Protein AF-A0A364K6K5-F1 (afdb_monomer_lite)

Organism: NCBI:txid2137476

Secondary structure (DSSP, 8-state):
---SS-TT--HHHHHHHHHHHHHHHHHHHHHT-HHHHHHHHHHHHHHHHHTT-HHHHHHHHHHHHHHHHSGGGGSHHHHHHHHHHHTT-

Radius of gyration: 14.25 Å; chains: 1; bounding box: 34×31×39 Å

Structure (mmCIF, N/CA/C/O backbone):
data_AF-A0A364K6K5-F1
#
_entry.id   AF-A0A364K6K5-F1
#
loop_
_atom_site.group_PDB
_atom_site.id
_atom_site.type_symbol
_atom_site.label_atom_id
_atom_site.label_alt_id
_atom_site.label_comp_id
_atom_site.label_asym_id
_atom_site.label_entity_id
_atom_site.label_seq_id
_atom_site.pdbx_PDB_ins_code
_atom_site.Cartn_x
_atom_site.Cartn_y
_atom_site.Cartn_z
_atom_site.occupancy
_atom_site.B_iso_or_equiv
_atom_site.auth_seq_id
_atom_site.auth_comp_id
_atom_site.auth_asym_id
_atom_site.auth_atom_id
_atom_site.pdbx_PDB_model_num
ATOM 1 N N . MET A 1 1 ? 20.243 -23.104 -20.164 1.00 40.00 1 MET A N 1
ATOM 2 C CA . MET A 1 1 ? 20.327 -21.774 -20.793 1.00 40.00 1 MET A CA 1
ATOM 3 C C . MET A 1 1 ? 18.897 -21.312 -21.053 1.00 40.00 1 MET A C 1
ATOM 5 O O . MET A 1 1 ? 18.357 -21.537 -22.126 1.00 40.00 1 MET A O 1
ATOM 9 N N . LEU A 1 2 ? 18.241 -20.806 -20.007 1.00 46.81 2 LEU A N 1
ATOM 10 C CA . LEU A 1 2 ? 16.862 -20.285 -20.032 1.00 46.81 2 LEU A CA 1
ATOM 11 C C . LEU A 1 2 ? 16.904 -18.765 -19.782 1.00 46.81 2 LEU A C 1
ATOM 13 O O . LEU A 1 2 ? 16.040 -18.198 -19.127 1.00 46.81 2 LEU A O 1
ATOM 17 N N . ASP A 1 3 ? 17.948 -18.103 -20.280 1.00 48.09 3 ASP A N 1
ATOM 18 C CA . ASP A 1 3 ? 18.359 -16.770 -19.821 1.00 48.09 3 ASP A CA 1
ATOM 19 C C . ASP A 1 3 ? 17.973 -15.640 -20.788 1.00 48.09 3 ASP A C 1
ATOM 21 O O . ASP A 1 3 ? 18.627 -14.602 -20.830 1.00 48.09 3 ASP A O 1
ATOM 25 N N . CYS A 1 4 ? 16.922 -15.814 -21.601 1.00 45.81 4 CYS A N 1
ATOM 26 C CA . CYS A 1 4 ? 16.542 -14.810 -22.611 1.00 45.81 4 CYS A CA 1
ATOM 27 C C . CYS A 1 4 ? 15.035 -14.505 -22.716 1.00 45.81 4 CYS A C 1
ATOM 29 O O . CYS A 1 4 ? 14.623 -13.869 -23.682 1.00 45.81 4 CYS A O 1
ATOM 31 N N . SER A 1 5 ? 14.198 -14.919 -21.754 1.00 45.25 5 SER A N 1
ATOM 32 C CA . SER A 1 5 ? 12.749 -14.621 -21.767 1.00 45.25 5 SER A CA 1
ATOM 33 C C . SER A 1 5 ? 12.301 -13.529 -20.782 1.00 45.25 5 SER A C 1
ATOM 35 O O . SER A 1 5 ? 11.112 -13.245 -20.696 1.00 45.25 5 SER A O 1
ATOM 37 N N . LEU A 1 6 ? 13.225 -12.883 -20.061 1.00 54.38 6 LEU A N 1
ATOM 38 C CA . LEU A 1 6 ? 12.945 -11.738 -19.167 1.00 54.38 6 LEU A CA 1
ATOM 39 C C . LEU A 1 6 ? 13.125 -10.374 -19.863 1.00 54.38 6 LEU A C 1
ATOM 41 O O . LEU A 1 6 ? 13.252 -9.330 -19.222 1.00 54.38 6 LEU A O 1
ATOM 45 N N . THR A 1 7 ? 13.165 -10.383 -21.190 1.00 51.00 7 THR A N 1
ATOM 46 C CA . THR A 1 7 ? 13.557 -9.253 -22.027 1.00 51.00 7 THR A CA 1
ATOM 47 C C . THR A 1 7 ? 12.424 -8.226 -22.097 1.00 51.00 7 THR A C 1
ATOM 49 O O . THR A 1 7 ? 11.441 -8.415 -22.808 1.00 51.00 7 THR A O 1
ATOM 52 N N . ASN A 1 8 ? 12.614 -7.120 -21.370 1.00 52.53 8 ASN A N 1
ATOM 53 C CA . ASN A 1 8 ? 11.844 -5.868 -21.389 1.00 52.53 8 ASN A CA 1
ATOM 54 C C . ASN A 1 8 ? 10.589 -5.811 -20.506 1.00 52.53 8 ASN A C 1
ATOM 56 O O . ASN A 1 8 ? 9.494 -5.500 -20.973 1.00 52.53 8 ASN A O 1
ATOM 60 N N . TYR A 1 9 ? 10.747 -5.983 -19.192 1.00 63.47 9 TYR A N 1
ATOM 61 C CA . TYR A 1 9 ? 9.801 -5.340 -18.280 1.00 63.47 9 TYR A CA 1
ATOM 62 C C . TYR A 1 9 ? 10.006 -3.822 -18.356 1.00 63.47 9 TYR A C 1
ATOM 64 O O . TYR A 1 9 ? 10.954 -3.293 -17.781 1.00 63.47 9 TYR A O 1
ATOM 72 N N . ASP A 1 10 ? 9.142 -3.126 -19.100 1.00 76.12 10 ASP A N 1
ATOM 73 C CA . ASP A 1 10 ? 9.171 -1.665 -19.194 1.00 76.12 10 ASP A CA 1
ATOM 74 C C . ASP A 1 10 ? 8.960 -1.066 -17.789 1.00 76.12 10 ASP A C 1
ATOM 76 O O . ASP A 1 10 ? 7.878 -1.226 -17.200 1.00 76.12 10 ASP A O 1
ATOM 80 N N . PRO A 1 11 ? 9.954 -0.349 -17.230 1.00 81.94 11 PRO A N 1
ATOM 81 C CA . PRO A 1 11 ? 9.825 0.292 -15.926 1.00 81.94 11 PRO A CA 1
ATOM 82 C C . PRO A 1 11 ? 8.622 1.241 -15.849 1.00 81.94 11 PRO A C 1
ATOM 84 O O . PRO A 1 11 ? 8.074 1.468 -14.771 1.00 81.94 11 PRO A O 1
ATOM 87 N N . THR A 1 12 ? 8.173 1.788 -16.980 1.00 86.88 12 THR A N 1
ATOM 88 C CA . THR A 1 12 ? 6.971 2.622 -17.081 1.00 86.88 12 THR A CA 1
ATOM 89 C C . THR A 1 12 ? 5.710 1.832 -16.750 1.00 86.88 12 THR A C 1
ATOM 91 O O . THR A 1 12 ? 4.877 2.324 -15.985 1.00 86.88 12 THR A O 1
ATOM 94 N N . LEU A 1 13 ? 5.593 0.594 -17.239 1.00 90.00 13 LEU A N 1
ATOM 95 C CA . LEU A 1 13 ? 4.472 -0.293 -16.923 1.00 90.00 13 LEU A CA 1
ATOM 96 C C . LEU A 1 13 ? 4.495 -0.715 -15.451 1.00 90.00 13 LEU A C 1
ATOM 98 O O . LEU A 1 13 ? 3.453 -0.678 -14.794 1.00 90.00 13 LEU A O 1
ATOM 102 N N . ILE A 1 14 ? 5.673 -1.025 -14.897 1.00 92.56 14 ILE A N 1
ATOM 103 C CA . ILE A 1 14 ? 5.818 -1.351 -13.466 1.00 92.56 14 ILE A CA 1
ATOM 104 C C . ILE A 1 14 ? 5.391 -0.162 -12.599 1.00 92.56 14 ILE A C 1
ATOM 106 O O . ILE A 1 14 ? 4.582 -0.322 -11.683 1.00 92.56 14 ILE A O 1
ATOM 110 N N . ARG A 1 15 ? 5.863 1.053 -12.915 1.00 93.19 15 ARG A N 1
ATOM 111 C CA . ARG A 1 15 ? 5.443 2.280 -12.213 1.00 93.19 15 ARG A CA 1
ATOM 112 C C . ARG A 1 15 ? 3.947 2.545 -12.367 1.00 93.19 15 ARG A C 1
ATOM 114 O O . ARG A 1 15 ? 3.315 3.011 -11.419 1.00 93.19 15 ARG A O 1
ATOM 121 N N . GLY A 1 16 ? 3.381 2.281 -13.544 1.00 95.56 16 GLY A N 1
ATOM 122 C CA . GLY A 1 16 ? 1.948 2.396 -13.806 1.00 95.56 16 GLY A CA 1
ATOM 123 C C . GLY A 1 16 ? 1.135 1.456 -12.918 1.00 95.56 16 GLY A C 1
ATOM 124 O O . GLY A 1 16 ? 0.226 1.900 -12.220 1.00 95.56 16 GLY A O 1
ATOM 125 N N . ARG A 1 17 ? 1.523 0.179 -12.857 1.00 96.44 17 ARG A N 1
ATOM 126 C CA . ARG A 1 17 ? 0.877 -0.821 -12.001 1.00 96.44 17 ARG A CA 1
ATOM 127 C C . ARG A 1 17 ? 1.010 -0.480 -10.516 1.00 96.44 17 ARG A C 1
ATOM 129 O O . ARG A 1 17 ? 0.007 -0.490 -9.810 1.00 96.44 17 ARG A O 1
ATOM 136 N N . ALA A 1 18 ? 2.205 -0.099 -10.061 1.00 97.50 18 ALA A N 1
ATOM 137 C CA . ALA A 1 18 ? 2.434 0.342 -8.685 1.00 97.50 18 ALA A CA 1
ATOM 138 C C . ALA A 1 18 ? 1.531 1.531 -8.311 1.00 97.50 18 ALA A C 1
ATOM 140 O O . ALA A 1 18 ? 0.959 1.566 -7.225 1.00 97.50 18 ALA A O 1
ATOM 141 N N . ARG A 1 19 ? 1.344 2.481 -9.240 1.00 98.00 19 ARG A N 1
ATOM 142 C CA . ARG A 1 19 ? 0.461 3.640 -9.052 1.00 98.00 19 ARG A CA 1
ATOM 143 C C . ARG A 1 19 ? -1.004 3.241 -8.886 1.00 98.00 19 ARG A C 1
ATOM 145 O O . ARG A 1 19 ? -1.681 3.802 -8.032 1.00 98.00 19 ARG A O 1
ATOM 152 N N . LEU A 1 20 ? -1.492 2.309 -9.700 1.00 98.31 20 LEU A N 1
ATOM 153 C CA . LEU A 1 20 ? -2.875 1.839 -9.606 1.00 98.31 20 LEU A CA 1
ATOM 154 C C . LEU A 1 20 ? -3.116 1.086 -8.294 1.00 98.31 20 LEU A C 1
ATOM 156 O O . LEU A 1 20 ? -4.148 1.276 -7.659 1.00 98.31 20 LEU A O 1
ATOM 160 N N . LEU A 1 21 ? -2.152 0.274 -7.858 1.00 98.62 21 LEU A N 1
ATOM 161 C CA . LEU A 1 21 ? -2.255 -0.466 -6.601 1.00 98.62 21 LEU A CA 1
ATOM 162 C C . LEU A 1 21 ? -2.288 0.462 -5.384 1.00 98.62 21 LEU A C 1
ATOM 164 O O . LEU A 1 21 ? -3.159 0.290 -4.537 1.00 98.62 21 LEU A O 1
ATOM 168 N N . ILE A 1 22 ? -1.435 1.494 -5.324 1.00 98.50 22 ILE A N 1
ATOM 169 C CA . ILE A 1 22 ? -1.502 2.457 -4.211 1.00 98.50 22 ILE A CA 1
ATOM 170 C C . ILE A 1 22 ? -2.819 3.247 -4.216 1.00 98.50 22 ILE A C 1
ATOM 172 O O . ILE A 1 22 ? -3.395 3.469 -3.159 1.00 98.50 22 ILE A O 1
ATOM 176 N N . GLN A 1 23 ? -3.362 3.595 -5.389 1.00 98.56 23 GLN A N 1
ATOM 177 C CA . GLN A 1 23 ? -4.686 4.228 -5.480 1.00 98.56 23 GLN A CA 1
ATOM 178 C C . GLN A 1 23 ? -5.805 3.305 -4.979 1.00 98.56 23 GLN A C 1
ATOM 180 O O . GLN A 1 23 ? -6.717 3.760 -4.291 1.00 98.56 23 GLN A O 1
ATOM 185 N N . LYS A 1 24 ? -5.738 2.003 -5.287 1.00 98.50 24 LYS A N 1
ATOM 186 C CA . LYS A 1 24 ? -6.679 1.016 -4.739 1.00 98.50 24 LYS A CA 1
ATOM 187 C C . LYS A 1 24 ? -6.539 0.884 -3.226 1.00 98.50 24 LYS A C 1
ATOM 189 O O . LYS A 1 24 ? -7.554 0.829 -2.542 1.00 98.50 24 LYS A O 1
ATOM 194 N N . ALA A 1 25 ? -5.313 0.850 -2.708 1.00 98.50 25 ALA A N 1
ATOM 195 C CA . ALA A 1 25 ? -5.061 0.780 -1.272 1.00 98.50 25 ALA A CA 1
ATOM 196 C C . ALA A 1 25 ? -5.668 1.985 -0.535 1.00 98.50 25 ALA A C 1
ATOM 198 O O . ALA A 1 25 ? -6.416 1.804 0.420 1.00 98.50 25 ALA A O 1
ATOM 199 N N . GLU A 1 26 ? -5.440 3.203 -1.036 1.00 98.44 26 GLU A N 1
ATOM 200 C CA . GLU A 1 26 ? -6.035 4.435 -0.499 1.00 98.44 26 GLU A CA 1
ATOM 201 C C . GLU A 1 26 ? -7.577 4.407 -0.541 1.00 98.44 26 GLU A C 1
ATOM 203 O O . GLU A 1 26 ? -8.235 4.853 0.400 1.00 98.44 26 GLU A O 1
ATOM 208 N N . ALA A 1 27 ? -8.172 3.844 -1.599 1.00 98.62 27 ALA A N 1
ATOM 209 C CA . ALA A 1 27 ? -9.622 3.675 -1.680 1.00 98.62 27 ALA A CA 1
ATOM 210 C C . ALA A 1 27 ? -10.148 2.672 -0.637 1.00 98.62 27 ALA A C 1
ATOM 212 O O . ALA A 1 27 ? -11.136 2.953 0.039 1.00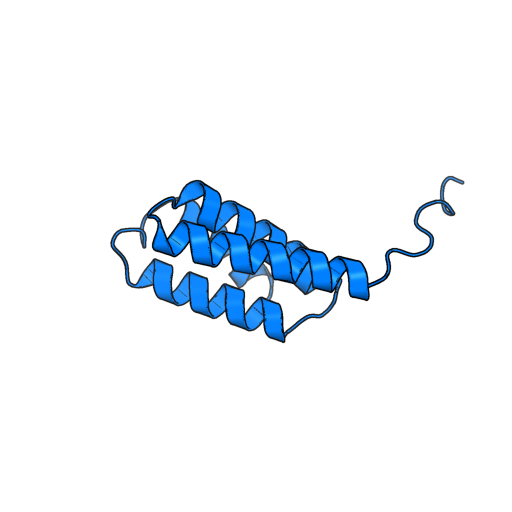 98.62 27 ALA A O 1
ATOM 213 N N . TYR A 1 28 ? -9.480 1.527 -0.463 1.00 98.56 28 TYR A N 1
ATOM 214 C CA . TYR A 1 28 ? -9.854 0.537 0.552 1.00 98.56 28 TYR A CA 1
ATOM 215 C C . TYR A 1 28 ? -9.685 1.059 1.979 1.00 98.56 28 TYR A C 1
ATOM 217 O O . TYR A 1 28 ? -10.538 0.781 2.821 1.00 98.56 28 TYR A O 1
ATOM 225 N N . TYR A 1 29 ? -8.655 1.872 2.231 1.00 98.06 29 TYR A N 1
ATOM 226 C CA . TYR A 1 29 ? -8.501 2.609 3.485 1.00 98.06 29 TYR A CA 1
ATOM 227 C C . TYR A 1 29 ? -9.740 3.463 3.781 1.00 98.06 29 TYR A C 1
ATOM 229 O O . TYR A 1 29 ? -10.333 3.337 4.850 1.00 98.06 29 TYR A O 1
ATOM 237 N N . GLY A 1 30 ? -10.188 4.265 2.807 1.00 97.25 30 GLY A N 1
ATOM 238 C CA . GLY A 1 30 ? -11.391 5.092 2.947 1.00 97.25 30 GLY A CA 1
ATOM 239 C C . GLY A 1 30 ? -12.685 4.293 3.153 1.00 97.25 30 GLY A C 1
ATOM 240 O O . GLY A 1 30 ? -13.626 4.804 3.754 1.00 97.25 30 GLY A O 1
ATOM 241 N N . LEU A 1 31 ? -12.732 3.040 2.689 1.00 97.62 31 LEU A N 1
ATOM 242 C CA . LEU A 1 31 ? -13.876 2.136 2.846 1.00 97.62 31 LEU A CA 1
ATOM 243 C C . LEU A 1 31 ? -13.842 1.293 4.129 1.00 97.62 31 LEU A C 1
ATOM 245 O O . LEU A 1 31 ? -14.795 0.560 4.384 1.00 97.62 31 LEU A O 1
ATOM 249 N N . GLY A 1 32 ? -12.775 1.352 4.930 1.00 96.56 32 GLY A N 1
ATOM 250 C CA . GLY A 1 32 ? -12.671 0.516 6.128 1.00 96.56 32 GLY A CA 1
ATOM 251 C C . GLY A 1 32 ? -12.176 -0.915 5.881 1.00 96.56 32 GLY A C 1
ATOM 252 O O . GLY A 1 32 ? -12.215 -1.731 6.799 1.00 96.56 32 GLY A O 1
ATOM 253 N N . ILE A 1 33 ? -11.741 -1.246 4.660 1.00 97.44 33 ILE A N 1
ATOM 254 C CA . ILE A 1 33 ? -11.383 -2.613 4.249 1.00 97.44 33 ILE A CA 1
ATOM 255 C C . ILE A 1 33 ? -9.867 -2.799 4.409 1.00 97.44 33 ILE A C 1
ATOM 257 O O . ILE A 1 33 ? -9.087 -2.594 3.475 1.00 97.44 33 ILE A O 1
ATOM 261 N N . LEU A 1 34 ? -9.447 -3.113 5.636 1.00 97.06 34 LEU A N 1
ATOM 262 C CA . LEU A 1 34 ? -8.040 -3.088 6.046 1.00 97.06 34 LEU A CA 1
ATOM 263 C C . LEU A 1 34 ? -7.156 -4.109 5.317 1.00 97.06 34 LEU A C 1
ATOM 265 O O . LEU A 1 34 ? -6.064 -3.765 4.869 1.00 97.06 34 LEU A O 1
ATOM 269 N N . ASP A 1 35 ? -7.619 -5.348 5.189 1.00 96.31 35 ASP A N 1
ATOM 270 C CA . ASP A 1 35 ? -6.881 -6.444 4.557 1.00 96.31 35 ASP A CA 1
ATOM 271 C C . ASP A 1 35 ? -6.526 -6.105 3.100 1.00 96.31 35 ASP A C 1
ATOM 273 O O . ASP A 1 35 ? -5.360 -6.146 2.700 1.00 96.31 35 ASP A O 1
ATOM 277 N N . ALA A 1 36 ? -7.519 -5.665 2.322 1.00 97.25 36 ALA A N 1
ATOM 278 C CA . ALA A 1 36 ? -7.330 -5.264 0.937 1.00 97.25 36 ALA A CA 1
ATOM 279 C C . ALA A 1 36 ? -6.462 -4.004 0.832 1.00 97.25 36 ALA A C 1
ATOM 281 O O . ALA A 1 36 ? -5.626 -3.912 -0.072 1.00 97.25 36 ALA A O 1
ATOM 282 N N . CYS A 1 37 ? -6.619 -3.047 1.752 1.00 98.12 37 CYS A N 1
ATOM 283 C CA . CYS A 1 37 ? -5.769 -1.861 1.826 1.00 98.12 37 CYS A CA 1
ATOM 284 C C . CYS A 1 37 ? -4.291 -2.248 1.958 1.00 98.12 37 CYS A C 1
ATOM 286 O O . CYS A 1 37 ? -3.474 -1.868 1.115 1.00 98.12 37 CYS A O 1
ATOM 288 N N . VAL A 1 38 ? -3.955 -3.038 2.979 1.00 97.75 38 VAL A N 1
ATOM 289 C CA . VAL A 1 38 ? -2.573 -3.439 3.260 1.00 97.75 38 VAL A CA 1
ATOM 290 C C . VAL A 1 38 ? -2.001 -4.288 2.131 1.00 97.75 38 VAL A C 1
ATOM 292 O O . VAL A 1 38 ? -0.896 -4.010 1.669 1.00 97.75 38 VAL A O 1
ATOM 295 N N . HIS A 1 39 ? -2.754 -5.269 1.634 1.00 97.69 39 HIS A N 1
ATOM 296 C CA . HIS A 1 39 ? -2.273 -6.153 0.575 1.00 97.69 39 HIS A CA 1
ATOM 297 C C . HIS A 1 39 ? -1.918 -5.376 -0.705 1.00 97.69 39 HIS A C 1
ATOM 299 O O . HIS A 1 39 ? -0.835 -5.541 -1.266 1.00 97.69 39 HIS A O 1
ATOM 305 N N . ASN A 1 40 ? -2.782 -4.444 -1.134 1.00 98.31 40 ASN A N 1
ATOM 306 C CA . ASN A 1 40 ? -2.485 -3.610 -2.304 1.00 98.31 40 ASN A CA 1
ATOM 307 C C . ASN A 1 40 ? -1.309 -2.646 -2.033 1.00 98.31 40 ASN A C 1
ATOM 309 O O . ASN A 1 40 ? -0.556 -2.344 -2.960 1.00 98.31 40 ASN A O 1
ATOM 313 N N . ALA A 1 41 ? -1.120 -2.177 -0.794 1.00 98.12 41 ALA A N 1
ATOM 314 C CA . ALA A 1 41 ? 0.019 -1.334 -0.424 1.00 98.12 41 ALA A CA 1
ATOM 315 C C . ALA A 1 41 ? 1.356 -2.099 -0.474 1.00 98.12 41 ALA A C 1
ATOM 317 O O . ALA A 1 41 ? 2.334 -1.570 -1.004 1.00 98.12 41 ALA A O 1
ATOM 318 N N . GLN A 1 42 ? 1.392 -3.348 0.001 1.00 97.50 42 GLN A N 1
ATOM 319 C CA . GLN A 1 42 ? 2.572 -4.222 -0.065 1.00 97.50 42 GLN A CA 1
ATOM 320 C C . GLN A 1 42 ? 2.959 -4.552 -1.516 1.00 97.50 42 GLN A C 1
ATOM 322 O O . GLN A 1 42 ? 4.127 -4.420 -1.900 1.00 97.50 42 GLN A O 1
ATOM 327 N N . ASP A 1 43 ? 1.983 -4.897 -2.361 1.00 96.94 43 ASP A N 1
ATOM 328 C CA . ASP A 1 43 ? 2.225 -5.133 -3.790 1.00 96.94 43 ASP A CA 1
ATOM 329 C C . ASP A 1 43 ? 2.728 -3.862 -4.490 1.00 96.94 43 ASP A C 1
ATOM 331 O O . ASP A 1 43 ? 3.681 -3.899 -5.279 1.00 96.94 43 ASP A O 1
ATOM 335 N N . ALA A 1 44 ? 2.120 -2.709 -4.184 1.00 97.75 44 ALA A N 1
ATOM 336 C CA . ALA A 1 44 ? 2.570 -1.422 -4.703 1.00 97.75 44 ALA A CA 1
ATOM 337 C C . ALA A 1 44 ? 4.013 -1.123 -4.283 1.00 97.75 44 ALA A C 1
ATOM 339 O O . ALA A 1 44 ? 4.790 -0.644 -5.111 1.00 97.75 44 ALA A O 1
ATOM 340 N N . PHE A 1 45 ? 4.382 -1.424 -3.034 1.00 97.00 45 PHE A N 1
ATOM 341 C CA . PHE A 1 45 ? 5.731 -1.221 -2.511 1.00 97.00 45 PHE A CA 1
ATOM 342 C C . PHE A 1 45 ? 6.755 -2.078 -3.244 1.00 97.00 45 PHE A C 1
ATOM 344 O O . PHE A 1 45 ? 7.749 -1.548 -3.740 1.00 97.00 45 PHE A O 1
ATOM 351 N N . THR A 1 46 ? 6.472 -3.371 -3.403 1.00 95.00 46 THR A N 1
ATOM 352 C CA . THR A 1 46 ? 7.334 -4.308 -4.133 1.00 95.00 46 THR A CA 1
ATOM 353 C C . THR A 1 46 ? 7.633 -3.803 -5.546 1.00 95.00 46 THR A C 1
ATOM 355 O O . THR A 1 46 ? 8.795 -3.720 -5.958 1.00 95.00 46 THR A O 1
ATOM 358 N N . LEU A 1 47 ? 6.596 -3.384 -6.279 1.00 94.88 47 LEU A N 1
ATOM 359 C CA . LEU A 1 47 ? 6.754 -2.860 -7.635 1.00 94.88 47 LEU A CA 1
ATOM 360 C C . LEU A 1 47 ? 7.464 -1.501 -7.651 1.00 94.88 47 LEU A C 1
ATOM 362 O O . LEU A 1 47 ? 8.375 -1.294 -8.454 1.00 94.88 47 LEU A O 1
ATOM 366 N N . ALA A 1 48 ? 7.094 -0.580 -6.759 1.00 94.75 48 ALA A N 1
ATOM 367 C CA . ALA A 1 48 ? 7.713 0.739 -6.675 1.00 94.75 48 ALA A CA 1
ATOM 368 C C . ALA A 1 48 ? 9.206 0.649 -6.348 1.00 94.75 48 ALA A C 1
ATOM 370 O O . ALA A 1 48 ? 9.993 1.369 -6.961 1.00 94.75 48 ALA A O 1
ATOM 371 N N . ARG A 1 49 ? 9.596 -0.268 -5.455 1.00 93.38 49 ARG A N 1
ATOM 372 C CA . ARG A 1 49 ? 10.992 -0.567 -5.123 1.00 93.38 49 ARG A CA 1
ATOM 373 C C . ARG A 1 49 ? 11.744 -1.085 -6.343 1.00 93.38 49 ARG A C 1
ATOM 375 O O . ARG A 1 49 ? 12.767 -0.513 -6.702 1.00 93.38 49 ARG A O 1
ATOM 382 N N . SER A 1 50 ? 11.195 -2.083 -7.041 1.00 92.06 50 SER A N 1
ATOM 383 C CA . SER A 1 50 ? 11.823 -2.635 -8.255 1.00 92.06 50 SER A CA 1
ATOM 384 C C . SER A 1 50 ? 12.003 -1.600 -9.376 1.00 92.06 50 SER A C 1
ATOM 386 O O . SER A 1 50 ? 12.947 -1.685 -10.154 1.00 92.06 50 SER A O 1
ATOM 388 N N . ALA A 1 51 ? 11.131 -0.588 -9.438 1.00 90.81 51 ALA A N 1
ATOM 389 C CA . ALA A 1 51 ? 11.186 0.480 -10.432 1.00 90.81 51 ALA A CA 1
ATOM 390 C C . ALA A 1 51 ? 11.868 1.774 -9.944 1.00 90.81 51 ALA A C 1
ATOM 392 O O . ALA A 1 51 ? 11.823 2.780 -10.662 1.00 90.81 51 ALA A O 1
ATOM 393 N N . GLY A 1 52 ? 12.431 1.786 -8.728 1.00 90.94 52 GLY A N 1
ATOM 394 C CA . GLY A 1 52 ? 13.084 2.958 -8.130 1.00 90.94 52 GLY A CA 1
ATOM 395 C C . GLY A 1 52 ? 12.158 4.166 -7.932 1.00 90.94 52 GLY A C 1
ATOM 396 O O . GLY A 1 52 ? 12.584 5.31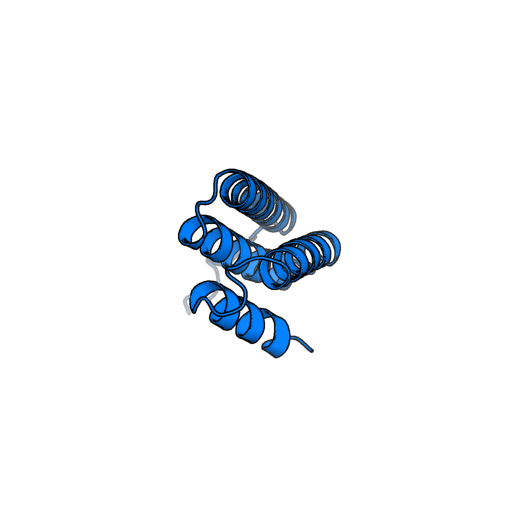4 -8.036 1.00 90.94 52 GLY A O 1
ATOM 397 N N . SER A 1 53 ? 10.857 3.946 -7.720 1.00 94.19 53 SER A N 1
ATOM 398 C CA . SER A 1 53 ? 9.864 5.021 -7.662 1.00 94.19 53 SER A CA 1
ATOM 399 C C . SER A 1 53 ? 9.696 5.592 -6.253 1.00 94.19 53 SER A C 1
ATOM 401 O O . SER A 1 53 ? 8.733 5.276 -5.550 1.00 94.19 53 SER A O 1
ATOM 403 N N . CYS A 1 54 ? 10.576 6.522 -5.872 1.00 95.25 54 CYS A N 1
ATOM 404 C CA . CYS A 1 54 ? 10.512 7.203 -4.571 1.00 95.25 54 CYS A CA 1
ATOM 405 C C . CYS A 1 54 ? 9.150 7.866 -4.317 1.00 95.25 54 CYS A C 1
ATOM 407 O O . CYS A 1 54 ? 8.615 7.779 -3.221 1.00 95.25 54 CYS A O 1
ATOM 409 N N . LYS A 1 55 ? 8.533 8.457 -5.351 1.00 96.38 55 LYS A N 1
ATOM 410 C CA . LYS A 1 55 ? 7.212 9.097 -5.237 1.00 96.38 55 LYS A CA 1
ATOM 411 C C . LYS A 1 55 ? 6.122 8.133 -4.760 1.00 96.38 55 LYS A C 1
ATOM 413 O O . LYS A 1 55 ? 5.260 8.531 -3.983 1.00 96.38 55 LYS A O 1
ATOM 418 N N . ILE A 1 56 ? 6.113 6.898 -5.261 1.00 97.12 56 ILE A N 1
ATOM 419 C CA . ILE A 1 56 ? 5.105 5.905 -4.865 1.00 97.12 56 ILE A CA 1
ATOM 420 C C . ILE A 1 56 ? 5.433 5.369 -3.470 1.00 97.12 56 ILE A C 1
ATOM 422 O O . ILE A 1 56 ? 4.532 5.265 -2.646 1.00 97.12 56 ILE A O 1
ATOM 426 N N . ILE A 1 57 ? 6.715 5.138 -3.173 1.00 97.38 57 ILE A N 1
ATOM 427 C CA . ILE A 1 57 ? 7.176 4.735 -1.837 1.00 97.38 57 ILE A CA 1
ATOM 428 C C . ILE A 1 57 ? 6.759 5.762 -0.774 1.00 97.38 57 ILE A C 1
ATOM 430 O O . ILE A 1 57 ? 6.185 5.382 0.241 1.00 97.38 57 ILE A O 1
ATOM 434 N N . SER A 1 58 ? 6.951 7.062 -1.020 1.00 97.50 58 SER A N 1
ATOM 435 C CA . SER A 1 58 ? 6.515 8.117 -0.095 1.00 97.50 58 SER A CA 1
ATOM 436 C C . SER A 1 58 ? 5.005 8.105 0.148 1.00 97.50 58 SER A C 1
ATOM 438 O O . SER A 1 58 ? 4.571 8.351 1.268 1.00 97.50 58 SER A O 1
ATOM 440 N N . ARG A 1 59 ? 4.194 7.790 -0.871 1.00 97.94 59 ARG A N 1
ATOM 441 C CA . ARG A 1 59 ? 2.737 7.652 -0.701 1.00 97.94 59 ARG A CA 1
ATOM 442 C C . ARG A 1 59 ? 2.367 6.442 0.147 1.00 97.94 59 ARG A C 1
ATOM 444 O O . ARG A 1 59 ? 1.470 6.546 0.971 1.00 97.94 59 ARG A O 1
ATOM 451 N N . ILE A 1 60 ? 3.062 5.320 -0.036 1.00 97.94 60 ILE A N 1
ATOM 452 C CA . ILE A 1 60 ? 2.854 4.116 0.779 1.00 97.94 60 ILE A CA 1
ATOM 453 C C . ILE A 1 60 ? 3.209 4.398 2.240 1.00 97.94 60 ILE A C 1
ATOM 455 O O . ILE A 1 60 ? 2.431 4.048 3.119 1.00 97.94 60 ILE A O 1
ATOM 459 N N . ARG A 1 61 ? 4.326 5.093 2.496 1.00 97.56 61 ARG A N 1
ATOM 460 C CA . ARG A 1 61 ? 4.706 5.530 3.849 1.00 97.56 61 ARG A CA 1
ATOM 461 C C . ARG A 1 61 ? 3.647 6.442 4.468 1.00 97.56 61 ARG A C 1
ATOM 463 O O . ARG A 1 61 ? 3.187 6.160 5.560 1.00 97.56 61 ARG A O 1
ATOM 470 N N . ALA A 1 62 ? 3.156 7.438 3.729 1.00 98.25 62 ALA A N 1
ATOM 471 C CA . ALA A 1 62 ? 2.080 8.303 4.219 1.00 98.25 62 ALA A CA 1
ATOM 472 C C . ALA A 1 62 ? 0.776 7.533 4.522 1.00 98.25 62 ALA A C 1
ATOM 474 O O . ALA A 1 62 ? 0.087 7.831 5.495 1.00 98.25 62 ALA A O 1
ATOM 475 N N . LEU A 1 63 ? 0.421 6.535 3.704 1.00 98.12 63 LEU A N 1
ATOM 476 C CA . LEU A 1 63 ? -0.722 5.660 3.978 1.00 98.12 63 LEU A CA 1
ATOM 477 C C . LEU A 1 63 ? -0.499 4.828 5.251 1.00 98.12 63 LEU A C 1
ATOM 479 O O . LEU A 1 63 ? -1.411 4.702 6.065 1.00 98.12 63 LEU A O 1
ATOM 483 N N . HIS A 1 64 ? 0.700 4.277 5.429 1.00 97.94 64 HIS A N 1
ATOM 484 C CA . HIS A 1 64 ? 1.080 3.524 6.623 1.00 97.94 64 HIS A CA 1
ATOM 485 C C . HIS A 1 64 ? 1.057 4.390 7.889 1.00 97.94 64 HIS A C 1
ATOM 487 O O . HIS A 1 64 ? 0.450 3.983 8.879 1.00 97.94 64 HIS A O 1
ATOM 493 N N . ASP A 1 65 ? 1.574 5.617 7.827 1.00 97.88 65 ASP A N 1
ATOM 494 C CA . ASP A 1 65 ? 1.489 6.585 8.923 1.00 97.88 65 ASP A CA 1
ATOM 495 C C . ASP A 1 65 ? 0.032 6.831 9.329 1.00 97.88 65 ASP A C 1
ATOM 497 O O . ASP A 1 65 ? -0.300 6.806 10.515 1.00 97.88 65 AS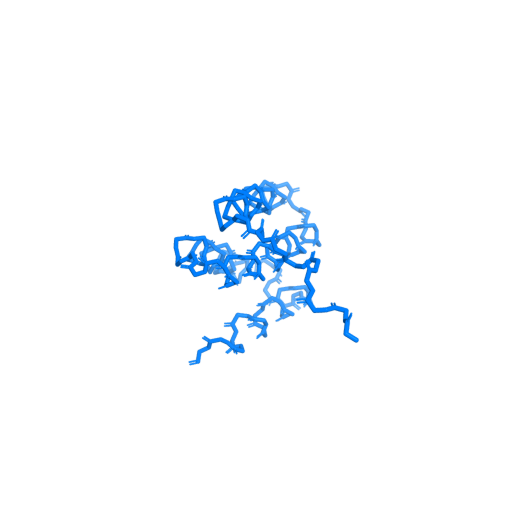P A O 1
ATOM 501 N N . ASN A 1 66 ? -0.867 6.995 8.351 1.00 97.75 66 ASN A N 1
ATOM 502 C CA . ASN A 1 66 ? -2.296 7.139 8.622 1.00 97.75 66 ASN A CA 1
ATOM 503 C C . ASN A 1 66 ? -2.868 5.899 9.323 1.00 97.75 66 ASN A C 1
ATOM 505 O O . ASN A 1 66 ? -3.573 6.045 10.320 1.00 97.75 66 ASN A O 1
ATOM 509 N N . LEU A 1 67 ? -2.540 4.687 8.854 1.00 97.19 67 LEU A N 1
ATOM 510 C CA . LEU A 1 67 ? -2.976 3.430 9.480 1.00 97.19 67 LEU A CA 1
ATOM 511 C C . LEU A 1 67 ? -2.546 3.352 10.954 1.00 97.19 67 LEU A C 1
ATOM 513 O O . LEU A 1 67 ? -3.355 2.965 11.803 1.00 97.19 67 LEU A O 1
ATOM 517 N N . LEU A 1 68 ? -1.325 3.787 11.278 1.00 97.00 68 LEU A N 1
ATOM 518 C CA . LEU A 1 68 ? -0.804 3.821 12.648 1.00 97.00 68 LEU A CA 1
ATOM 519 C C . LEU A 1 68 ? -1.534 4.814 13.569 1.00 97.00 68 LEU A C 1
ATOM 521 O O . LEU A 1 68 ? -1.535 4.625 14.788 1.00 97.00 68 LEU A O 1
ATOM 525 N N . GLN A 1 69 ? -2.195 5.835 13.016 1.00 96.44 69 GLN A N 1
ATOM 526 C CA . GLN A 1 69 ? -3.024 6.771 13.789 1.00 96.44 69 GLN A CA 1
ATOM 527 C C . GLN A 1 69 ? -4.450 6.258 14.044 1.00 96.44 69 GLN A C 1
ATOM 529 O O . GLN A 1 69 ? -5.193 6.852 14.826 1.00 96.44 69 GLN A O 1
ATOM 534 N N . THR A 1 70 ? -4.853 5.151 13.418 1.00 95.69 70 THR A N 1
ATOM 535 C CA . THR A 1 70 ? -6.199 4.580 13.583 1.00 95.69 70 THR A CA 1
ATOM 536 C C . THR A 1 70 ? -6.270 3.533 14.705 1.00 95.69 70 THR A C 1
ATOM 538 O O . THR A 1 70 ? -5.292 3.223 15.397 1.00 95.69 70 THR A O 1
ATOM 541 N N . SER A 1 71 ? -7.454 2.941 14.890 1.00 95.81 71 SER A N 1
ATOM 542 C CA . SER A 1 71 ? -7.641 1.762 15.744 1.00 95.81 71 SER A CA 1
ATOM 543 C C . SER A 1 71 ? -6.911 0.518 15.219 1.00 95.81 71 SER A C 1
ATOM 545 O O . SER A 1 71 ? -6.639 -0.388 16.006 1.00 95.81 71 SER A O 1
ATOM 547 N N . TRP A 1 72 ? -6.532 0.486 13.937 1.00 96.62 72 TRP A N 1
ATOM 548 C CA . TRP A 1 72 ? -5.846 -0.643 13.303 1.00 96.62 72 TRP A CA 1
ATOM 549 C C . TRP A 1 72 ? -4.342 -0.707 13.578 1.00 96.62 72 TRP A C 1
ATOM 551 O O . TRP A 1 72 ? -3.686 -1.636 13.130 1.00 96.62 72 TRP A O 1
ATOM 561 N N . ARG A 1 73 ? -3.765 0.224 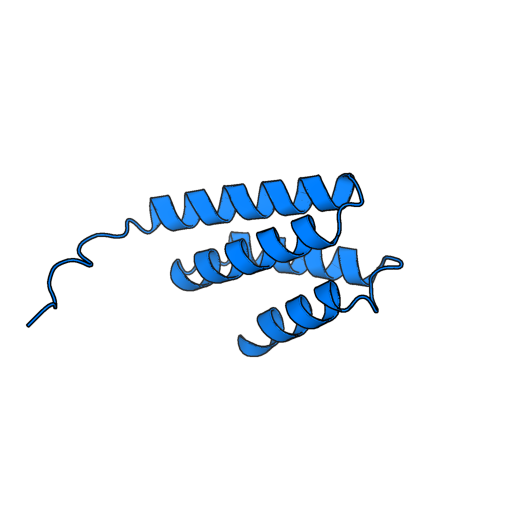14.345 1.00 95.38 73 ARG A N 1
ATOM 562 C CA . ARG A 1 73 ? -2.311 0.275 14.603 1.00 95.38 73 ARG A CA 1
ATOM 563 C C . ARG A 1 73 ? -1.694 -1.002 15.196 1.00 95.38 73 ARG A C 1
ATOM 565 O O . ARG A 1 73 ? -0.488 -1.183 15.125 1.00 95.38 73 ARG A O 1
ATOM 572 N N . LYS A 1 74 ? -2.504 -1.838 15.856 1.00 93.88 74 LYS A N 1
ATOM 573 C CA . LYS A 1 74 ? -2.089 -3.131 16.436 1.00 93.88 74 LYS A CA 1
ATOM 574 C C . LYS A 1 74 ? -2.549 -4.328 15.604 1.00 93.88 74 LYS A C 1
ATOM 576 O O . LYS A 1 74 ? -2.384 -5.464 16.039 1.00 93.88 74 LYS A O 1
ATOM 581 N N . ASP A 1 75 ? -3.193 -4.076 14.472 1.00 96.62 75 ASP A N 1
ATOM 582 C CA . ASP A 1 75 ? -3.632 -5.126 13.573 1.00 96.62 75 ASP A CA 1
ATOM 583 C C . ASP A 1 75 ? -2.415 -5.786 12.920 1.00 96.62 75 ASP A C 1
ATOM 585 O O . ASP A 1 75 ? -1.437 -5.119 12.570 1.00 96.62 75 ASP A O 1
ATOM 589 N N . ARG A 1 76 ? -2.486 -7.107 12.756 1.00 95.38 76 ARG A N 1
ATOM 590 C CA . ARG A 1 76 ? -1.405 -7.897 12.173 1.00 95.38 76 ARG A CA 1
ATOM 591 C C . ARG A 1 76 ? -1.042 -7.415 10.770 1.00 95.38 76 ARG A C 1
ATOM 593 O O . ARG A 1 76 ? 0.139 -7.333 10.468 1.00 95.38 76 ARG A O 1
ATOM 600 N N . TYR A 1 77 ? -2.018 -7.045 9.943 1.00 94.88 77 TYR A N 1
ATOM 601 C CA . TYR A 1 77 ? -1.737 -6.560 8.593 1.00 94.88 77 TYR A CA 1
ATOM 602 C C . TYR A 1 77 ? -0.903 -5.268 8.622 1.00 94.88 77 TYR A C 1
ATOM 604 O O . TYR A 1 77 ? 0.023 -5.094 7.833 1.00 94.88 77 TYR A O 1
ATOM 612 N N . VAL A 1 78 ? -1.179 -4.367 9.569 1.00 95.25 78 VAL A N 1
ATOM 613 C CA . VAL A 1 78 ? -0.406 -3.123 9.725 1.00 95.25 78 VAL A CA 1
ATOM 614 C C . VAL A 1 78 ? 1.002 -3.409 10.255 1.00 95.25 78 VAL A C 1
ATOM 616 O O . VAL A 1 78 ? 1.956 -2.768 9.812 1.00 95.25 78 VAL A O 1
ATOM 619 N N . ALA A 1 79 ? 1.155 -4.387 11.152 1.00 95.06 79 ALA A N 1
ATOM 620 C CA . ALA A 1 79 ? 2.467 -4.845 11.608 1.00 95.06 79 ALA A CA 1
ATOM 621 C C . ALA A 1 79 ? 3.290 -5.433 10.448 1.00 95.06 79 ALA A C 1
ATOM 623 O O . ALA A 1 79 ? 4.390 -4.952 10.193 1.00 95.06 79 ALA A O 1
ATOM 624 N N . ASP A 1 80 ? 2.709 -6.344 9.662 1.00 92.69 80 ASP A N 1
ATOM 625 C CA . ASP A 1 80 ? 3.371 -6.959 8.505 1.00 92.69 80 ASP A CA 1
ATOM 626 C C . ASP A 1 80 ? 3.801 -5.894 7.468 1.00 92.69 80 ASP A C 1
ATOM 628 O O . ASP A 1 80 ? 4.870 -5.984 6.867 1.00 92.69 80 ASP A O 1
ATOM 632 N N . LEU A 1 81 ? 2.993 -4.845 7.247 1.00 93.50 81 LEU A N 1
ATOM 633 C CA . LEU A 1 81 ? 3.383 -3.714 6.392 1.00 93.50 81 LEU A CA 1
ATOM 634 C C . LEU A 1 81 ? 4.541 -2.896 6.983 1.00 93.50 81 LEU A C 1
ATOM 636 O O . LEU A 1 81 ? 5.379 -2.410 6.227 1.00 93.50 81 LEU A O 1
ATOM 640 N N . SER A 1 82 ? 4.593 -2.746 8.307 1.00 94.88 82 SER A N 1
ATOM 641 C CA . SER A 1 82 ? 5.683 -2.044 8.995 1.00 94.88 82 SER A CA 1
ATOM 642 C C . SER A 1 82 ? 7.013 -2.766 8.783 1.00 94.88 82 SER A C 1
ATOM 644 O O . SER A 1 82 ? 7.996 -2.124 8.419 1.00 94.88 82 SER A O 1
ATOM 646 N N . ASP A 1 83 ? 7.017 -4.092 8.924 1.00 93.56 83 ASP A N 1
ATOM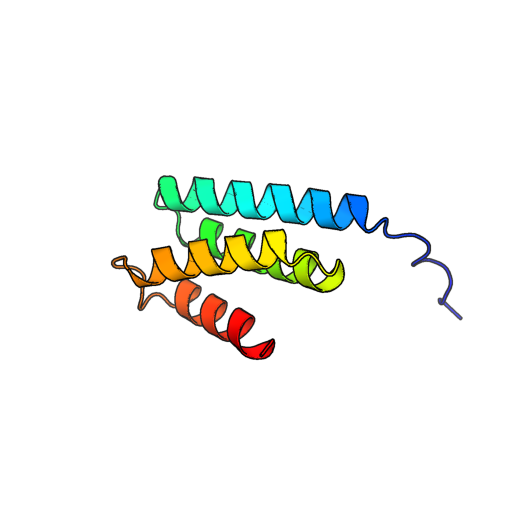 647 C CA . ASP A 1 83 ? 8.208 -4.924 8.730 1.00 93.56 83 ASP A CA 1
ATOM 648 C C . ASP A 1 83 ? 8.731 -4.807 7.290 1.00 93.56 83 ASP A C 1
ATOM 650 O O . ASP A 1 83 ? 9.905 -4.513 7.066 1.00 93.56 83 ASP A O 1
ATOM 654 N N . VAL A 1 84 ? 7.834 -4.899 6.300 1.00 92.06 84 VAL A N 1
ATOM 655 C CA . VAL A 1 84 ? 8.179 -4.740 4.875 1.00 92.06 84 VAL A CA 1
ATOM 656 C C . VAL A 1 84 ? 8.791 -3.367 4.568 1.00 92.06 84 VAL A C 1
ATOM 658 O O . VAL A 1 84 ? 9.679 -3.259 3.717 1.00 92.06 84 VAL A O 1
ATOM 661 N N . LEU A 1 85 ? 8.317 -2.304 5.224 1.00 91.81 85 LEU A N 1
ATOM 662 C CA . LEU A 1 85 ? 8.853 -0.954 5.038 1.00 91.81 85 LEU A CA 1
ATOM 663 C C . LEU A 1 85 ? 10.200 -0.751 5.750 1.00 91.81 85 LEU A C 1
ATOM 665 O O . LEU A 1 85 ? 11.016 0.024 5.245 1.00 91.81 85 LEU A O 1
ATOM 669 N N . ALA A 1 86 ? 10.429 -1.445 6.870 1.00 89.62 86 ALA A N 1
ATOM 670 C CA . ALA A 1 86 ? 11.650 -1.378 7.673 1.00 89.62 86 ALA A CA 1
ATOM 671 C C . ALA A 1 86 ? 12.823 -2.168 7.067 1.00 89.62 86 ALA A C 1
ATOM 673 O O . ALA A 1 86 ? 13.963 -1.735 7.175 1.00 89.62 86 ALA A O 1
ATOM 674 N N . GLU A 1 87 ? 12.568 -3.271 6.354 1.00 77.81 87 GLU A N 1
ATOM 675 C CA . GLU A 1 87 ? 13.600 -4.058 5.643 1.00 77.81 87 GLU A CA 1
ATOM 676 C C . GLU A 1 87 ? 14.364 -3.274 4.548 1.00 77.81 87 GLU A C 1
ATOM 678 O O . GLU A 1 87 ? 15.246 -3.820 3.886 1.00 77.81 87 GLU A O 1
ATOM 683 N N . CYS A 1 88 ? 14.000 -2.015 4.290 1.00 58.50 88 CYS A N 1
ATOM 684 C CA .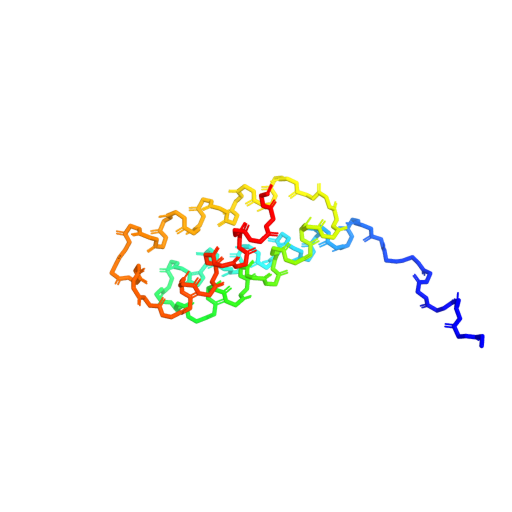 CYS A 1 88 ? 14.533 -1.185 3.208 1.00 58.50 88 CYS A CA 1
ATOM 685 C C . CYS A 1 88 ? 15.215 0.115 3.674 1.00 58.50 88 CYS A C 1
ATOM 687 O O . CYS A 1 88 ? 15.460 0.981 2.827 1.00 58.50 88 CYS A O 1
ATOM 689 N N . GLU A 1 89 ? 15.477 0.272 4.975 1.00 52.91 89 GLU A N 1
ATOM 690 C CA . GLU A 1 89 ? 16.382 1.301 5.528 1.00 52.91 89 GLU A CA 1
ATOM 691 C C . GLU A 1 89 ? 17.824 0.786 5.618 1.00 52.91 89 GLU A C 1
ATOM 693 O O . GLU A 1 89 ? 18.734 1.582 5.289 1.00 52.91 89 GLU A O 1
#

pLDDT: mean 89.83, std 15.33, range [40.0, 98.62]

Sequence (89 aa):
MLDCSLTNYDPTLIRGRARLLIQKAEAYYGLGILDACVHNAQDAFTLARSAGSCKIISRIRALHDNLLQTSWRKDRYVADLSDVLAECE

Foldseek 3Di:
DPPPPVPDPDLVVLLVQLVVLQVQLVVCVVVVNNQSNLVSLLSSCVSCVVSVPVVSLVSSVVSLVVCCVDPCVVPPSSVVSVVSNVVPD